Protein AF-A0A327ZLL5-F1 (afdb_monomer)

Organism: NCBI:txid1287878

pLDDT: mean 76.09, std 12.09, range [40.59, 91.31]

InterPro domains:
  IPR010310 Type VII secretion system ESAT-6-like [PF06013] (3-81)
  IPR036689 ESAT-6-like superfamily [SSF140453] (2-90)

Radius of gyration: 28.02 Å; Cα contacts (8 Å, |Δi|>4): 17; chains: 1; bounding box: 64×17×91 Å

Secondary structure (DSSP, 8-state):
--HHHHHHHHHHHHHHHHHHHHHHHHHHHHHHHHHHHHHTT--SHHHHHHHHHHHHHHHHHHHHHHHHHHHHHHHHHHHHHHHHHHHHHHHHHHHHHHS-PPPPPP---

Nearest PDB structures (foldseek):
  4lws-assembly3_A  TM=8.161E-01  e=1.154E-02  Thermomonospora curvata DSM 43183
  3fav-assembly2_C  TM=7.936E-01  e=1.506E-02  Mycobacterium tuberculosis H37Rv
  4j11-assembly1_B  TM=9.028E-01  e=5.691E-02  Bacillus anthracis str. Sterne
  8qbw-assembly1_A  TM=3.851E-01  e=8.905E+00  Nostoc punctiforme

Structure (mmCIF, N/CA/C/O backbone):
data_AF-A0A327ZLL5-F1
#
_entry.id   AF-A0A327ZLL5-F1
#
loop_
_atom_site.group_PDB
_atom_site.id
_atom_site.type_symbol
_atom_site.label_atom_id
_atom_site.label_alt_id
_atom_site.label_comp_id
_atom_site.label_asym_id
_atom_site.label_entity_id
_atom_site.label_seq_id
_atom_site.pdbx_PDB_ins_code
_atom_site.Cartn_x
_atom_site.Cartn_y
_atom_site.Cartn_z
_ato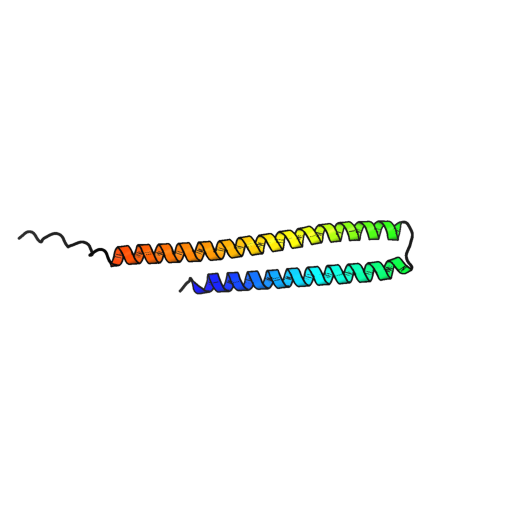m_site.occupancy
_atom_site.B_iso_or_equiv
_atom_site.auth_seq_id
_atom_site.auth_comp_id
_atom_site.auth_asym_id
_atom_site.auth_atom_id
_atom_site.pdbx_PDB_model_num
ATOM 1 N N . MET A 1 1 ? 26.865 4.330 -23.233 1.00 40.59 1 MET A N 1
ATOM 2 C CA . MET A 1 1 ? 26.768 4.095 -21.776 1.00 40.59 1 MET A CA 1
ATOM 3 C C . MET A 1 1 ? 25.453 4.696 -21.285 1.00 40.59 1 MET A C 1
ATOM 5 O O . MET A 1 1 ? 25.446 5.794 -20.755 1.00 40.59 1 MET A O 1
ATOM 9 N N . ALA A 1 2 ? 24.334 4.038 -21.592 1.00 48.16 2 ALA A N 1
ATOM 10 C CA . ALA A 1 2 ? 22.981 4.494 -21.230 1.00 48.16 2 ALA A CA 1
ATOM 11 C C . ALA A 1 2 ? 22.059 3.328 -20.816 1.00 48.16 2 ALA A C 1
ATOM 13 O O . ALA A 1 2 ? 21.065 3.554 -20.140 1.00 48.16 2 ALA A O 1
ATOM 14 N N . ILE A 1 3 ? 22.438 2.091 -21.163 1.00 51.16 3 ILE A N 1
ATOM 15 C CA . ILE A 1 3 ? 21.672 0.863 -20.910 1.00 51.16 3 ILE A CA 1
ATOM 16 C C . ILE A 1 3 ? 21.579 0.547 -19.402 1.00 51.16 3 ILE A C 1
ATOM 18 O O . ILE A 1 3 ? 20.507 0.235 -18.894 1.00 51.16 3 ILE A O 1
ATOM 22 N N . ASP A 1 4 ? 22.666 0.749 -18.650 1.00 55.44 4 ASP A N 1
ATOM 23 C CA . ASP A 1 4 ? 22.744 0.383 -17.223 1.00 55.44 4 ASP A CA 1
ATOM 24 C C . ASP A 1 4 ? 21.843 1.236 -16.304 1.00 55.44 4 ASP A C 1
ATOM 26 O O . ASP A 1 4 ? 21.307 0.769 -15.299 1.00 55.44 4 ASP A O 1
ATOM 30 N N . VAL A 1 5 ? 21.620 2.505 -16.664 1.00 53.91 5 VAL A N 1
ATOM 31 C CA . VAL A 1 5 ? 20.834 3.434 -15.832 1.00 53.91 5 VAL A CA 1
ATOM 32 C C . VAL A 1 5 ? 19.351 3.055 -15.834 1.00 53.91 5 VAL A C 1
ATOM 34 O O . VAL A 1 5 ? 18.677 3.207 -14.815 1.00 53.91 5 VAL A O 1
ATOM 37 N N . ASN A 1 6 ? 18.839 2.520 -16.947 1.00 64.44 6 ASN A N 1
ATOM 38 C CA . ASN A 1 6 ? 17.426 2.160 -17.084 1.00 64.44 6 ASN A CA 1
ATOM 39 C C . ASN A 1 6 ? 17.083 0.878 -16.306 1.00 64.44 6 ASN A C 1
ATOM 41 O O . ASN A 1 6 ? 16.052 0.825 -15.631 1.00 64.44 6 ASN A O 1
ATOM 45 N N . ALA A 1 7 ? 17.971 -0.121 -16.330 1.00 67.88 7 ALA A N 1
ATOM 46 C CA . ALA A 1 7 ? 17.812 -1.359 -15.566 1.00 67.88 7 ALA A CA 1
ATOM 47 C C . ALA A 1 7 ? 17.892 -1.112 -14.049 1.00 67.88 7 ALA A C 1
ATOM 49 O O . ALA A 1 7 ? 17.048 -1.597 -13.286 1.00 67.88 7 ALA A O 1
ATOM 50 N N . GLN A 1 8 ? 18.852 -0.288 -13.612 1.00 73.75 8 GLN A N 1
ATOM 51 C CA . GLN A 1 8 ? 18.982 0.090 -12.205 1.00 73.75 8 GLN A CA 1
ATOM 52 C C . GLN A 1 8 ? 17.762 0.884 -11.720 1.00 73.75 8 GLN A C 1
ATOM 54 O O . GLN A 1 8 ? 17.166 0.535 -10.705 1.00 73.75 8 GLN A O 1
ATOM 59 N N . THR A 1 9 ? 17.319 1.887 -12.488 1.00 75.50 9 THR A N 1
ATOM 60 C CA . THR A 1 9 ? 16.132 2.692 -12.143 1.00 75.50 9 THR A CA 1
ATOM 61 C C . THR A 1 9 ? 14.869 1.831 -12.053 1.00 75.50 9 THR A C 1
ATOM 63 O O . THR A 1 9 ? 14.053 2.014 -11.151 1.00 75.50 9 THR A O 1
ATOM 66 N N . THR A 1 10 ? 14.714 0.856 -12.954 1.00 72.38 10 THR A N 1
ATOM 67 C CA . THR A 1 10 ? 13.585 -0.089 -12.939 1.00 72.38 10 THR A CA 1
ATOM 68 C C . THR A 1 10 ? 13.600 -0.955 -11.681 1.00 72.38 10 THR A C 1
ATOM 70 O O . THR A 1 10 ? 12.576 -1.101 -11.012 1.00 72.38 10 THR A O 1
ATOM 73 N N . THR A 1 11 ? 14.772 -1.479 -11.317 1.00 79.25 11 THR A N 1
ATOM 74 C CA . THR A 1 11 ? 14.967 -2.284 -10.104 1.00 79.25 11 THR A CA 1
ATOM 75 C C . THR A 1 11 ? 14.672 -1.477 -8.839 1.00 79.25 11 THR A C 1
ATOM 77 O O . THR A 1 11 ? 13.959 -1.949 -7.951 1.00 79.25 11 THR A O 1
ATOM 80 N N . ASP A 1 12 ? 15.156 -0.237 -8.768 1.00 79.06 12 ASP A N 1
ATOM 81 C CA . ASP A 1 12 ? 14.921 0.656 -7.633 1.00 79.06 12 ASP A CA 1
ATOM 82 C C . ASP A 1 12 ? 13.432 0.990 -7.474 1.00 79.06 12 ASP A C 1
ATOM 84 O O . ASP A 1 12 ? 12.906 0.950 -6.358 1.00 79.06 12 ASP A O 1
ATOM 88 N N . LEU A 1 13 ? 12.713 1.229 -8.580 1.00 77.62 13 LEU A N 1
ATOM 89 C CA . LEU A 1 13 ? 11.265 1.444 -8.536 1.00 77.62 13 LEU A CA 1
ATOM 90 C C . LEU A 1 13 ? 10.512 0.189 -8.069 1.00 77.62 13 LEU A C 1
ATOM 92 O O . LEU A 1 13 ? 9.608 0.293 -7.239 1.00 77.62 13 LEU A O 1
ATOM 96 N N . MET A 1 14 ? 10.887 -1.001 -8.555 1.00 78.56 14 MET A N 1
ATOM 97 C CA . MET A 1 14 ? 10.281 -2.261 -8.105 1.00 78.56 14 MET A CA 1
ATOM 98 C C . MET A 1 14 ? 10.474 -2.468 -6.598 1.00 78.56 14 MET A C 1
ATOM 100 O O . MET A 1 14 ? 9.520 -2.809 -5.896 1.00 78.56 14 MET A O 1
ATOM 104 N N . ASN A 1 15 ? 11.674 -2.205 -6.077 1.00 80.69 15 ASN A N 1
ATOM 105 C CA . ASN A 1 15 ? 11.966 -2.295 -4.644 1.00 80.69 15 ASN A CA 1
ATOM 106 C C . ASN A 1 15 ? 11.161 -1.276 -3.822 1.00 80.69 15 ASN A C 1
ATOM 108 O O . ASN A 1 15 ? 10.633 -1.612 -2.754 1.00 80.69 15 ASN A O 1
ATOM 112 N N . ALA A 1 16 ? 11.012 -0.049 -4.329 1.00 81.81 16 ALA A N 1
ATOM 113 C CA . ALA A 1 16 ? 10.179 0.975 -3.707 1.00 81.81 16 ALA A CA 1
ATOM 114 C C . ALA A 1 16 ? 8.704 0.543 -3.646 1.00 81.81 16 ALA A C 1
ATOM 116 O O . ALA A 1 16 ? 8.058 0.703 -2.609 1.00 81.81 16 ALA A O 1
ATOM 117 N N . PHE A 1 17 ? 8.175 -0.080 -4.704 1.00 79.62 17 PHE A N 1
ATOM 118 C CA . PHE A 1 17 ? 6.804 -0.596 -4.709 1.00 79.62 17 PHE A CA 1
ATOM 119 C C . PHE A 1 17 ? 6.591 -1.765 -3.749 1.00 79.62 17 PHE A C 1
ATOM 121 O O . PHE A 1 17 ? 5.575 -1.801 -3.050 1.00 79.62 17 PHE A O 1
ATOM 128 N N . VAL A 1 18 ? 7.545 -2.695 -3.663 1.00 81.19 18 VAL A N 1
ATOM 129 C CA . VAL A 1 18 ? 7.499 -3.790 -2.681 1.00 81.19 18 VAL A CA 1
ATOM 130 C C . VAL A 1 18 ? 7.473 -3.231 -1.258 1.00 81.19 18 VAL A C 1
ATOM 132 O O . VAL A 1 18 ? 6.645 -3.651 -0.445 1.00 81.19 18 VAL A O 1
ATOM 135 N N . THR A 1 19 ? 8.318 -2.239 -0.978 1.00 85.94 19 THR A N 1
ATOM 136 C CA . THR A 1 19 ? 8.362 -1.553 0.320 1.00 85.94 19 THR A CA 1
ATOM 137 C C . THR A 1 19 ? 7.028 -0.877 0.627 1.00 85.94 19 THR A C 1
ATOM 139 O O . THR A 1 19 ? 6.416 -1.171 1.653 1.00 85.94 19 THR A O 1
ATOM 142 N N . ALA A 1 20 ? 6.508 -0.070 -0.301 1.00 81.88 20 ALA A N 1
ATOM 143 C CA . ALA A 1 20 ? 5.231 0.618 -0.137 1.00 81.88 20 ALA A CA 1
ATOM 144 C C . ALA A 1 20 ? 4.070 -0.361 0.100 1.00 81.88 20 ALA A C 1
ATOM 146 O O . ALA A 1 20 ? 3.188 -0.109 0.923 1.00 81.88 20 ALA A O 1
ATOM 147 N N . ARG A 1 21 ? 4.053 -1.509 -0.584 1.00 80.88 21 ARG A N 1
ATOM 148 C CA . ARG A 1 21 ? 3.041 -2.552 -0.368 1.00 80.88 21 ARG A CA 1
ATOM 149 C C . ARG A 1 21 ? 3.138 -3.151 1.037 1.00 80.88 21 ARG A C 1
ATOM 151 O O . ARG A 1 21 ? 2.108 -3.306 1.695 1.00 80.88 21 ARG A O 1
ATOM 158 N N . SER A 1 22 ? 4.351 -3.458 1.492 1.00 84.12 22 SER A N 1
ATOM 159 C CA . SER A 1 22 ? 4.607 -3.984 2.838 1.00 84.12 22 SER A CA 1
ATOM 160 C C . SER A 1 22 ? 4.165 -2.997 3.923 1.00 84.12 22 SER A C 1
ATOM 162 O O . SER A 1 22 ? 3.440 -3.368 4.846 1.00 84.12 22 SER A O 1
ATOM 164 N N . GLU A 1 23 ? 4.522 -1.721 3.782 1.00 86.06 23 GLU A N 1
ATOM 165 C CA . GLU A 1 23 ? 4.128 -0.656 4.713 1.00 86.06 23 GLU A CA 1
ATOM 166 C C . GLU A 1 23 ? 2.608 -0.482 4.778 1.00 86.06 23 GLU A C 1
ATOM 168 O O . GLU A 1 23 ? 2.033 -0.417 5.865 1.00 86.06 23 GLU A O 1
ATOM 173 N N . ASN A 1 24 ? 1.930 -0.494 3.627 1.00 83.69 24 ASN A N 1
ATOM 174 C CA . ASN A 1 24 ? 0.470 -0.430 3.570 1.00 83.69 24 ASN A CA 1
ATOM 175 C C . ASN A 1 24 ? -0.189 -1.626 4.276 1.00 83.69 24 ASN A C 1
ATOM 177 O O . ASN A 1 24 ? -1.189 -1.464 4.975 1.00 83.69 24 ASN A O 1
ATOM 181 N N . GLN A 1 25 ? 0.367 -2.831 4.137 1.00 84.19 25 GLN A N 1
ATOM 182 C CA . GLN A 1 25 ? -0.149 -4.021 4.817 1.00 84.19 25 GLN A CA 1
ATOM 183 C C . GLN A 1 25 ? 0.079 -3.973 6.337 1.00 84.19 25 GLN A C 1
ATOM 185 O O . GLN A 1 25 ? -0.799 -4.368 7.116 1.00 84.19 25 GLN A O 1
ATOM 190 N N . ALA A 1 26 ? 1.220 -3.436 6.773 1.00 88.19 26 ALA A N 1
ATOM 191 C CA . ALA A 1 26 ? 1.494 -3.186 8.184 1.00 88.19 26 ALA A CA 1
ATOM 192 C C . ALA A 1 26 ? 0.516 -2.152 8.767 1.00 88.19 26 ALA A C 1
ATOM 194 O O . ALA A 1 26 ? -0.068 -2.389 9.827 1.00 88.19 26 ALA A O 1
ATOM 195 N N . ALA A 1 27 ? 0.261 -1.056 8.047 1.00 83.31 27 ALA A N 1
ATOM 196 C CA . ALA A 1 27 ? -0.710 -0.038 8.439 1.00 83.31 27 ALA A CA 1
ATOM 197 C C . ALA A 1 27 ? -2.134 -0.610 8.544 1.00 83.31 27 ALA A C 1
ATOM 199 O O . ALA A 1 27 ? -2.816 -0.363 9.539 1.00 83.31 27 ALA A O 1
ATOM 200 N N . ALA A 1 28 ? -2.565 -1.434 7.581 1.00 83.50 28 ALA A N 1
ATOM 201 C CA . ALA A 1 28 ? -3.855 -2.133 7.630 1.00 83.50 28 ALA A CA 1
ATOM 202 C C . ALA A 1 28 ? -4.010 -2.964 8.909 1.00 83.50 28 ALA A C 1
ATOM 204 O O . ALA A 1 28 ? -5.024 -2.882 9.605 1.00 83.50 28 ALA A O 1
ATOM 205 N N . SER A 1 29 ? -2.973 -3.737 9.234 1.00 88.44 29 SER A N 1
ATOM 206 C CA . SER A 1 29 ? -2.954 -4.609 10.408 1.00 88.44 29 SER A CA 1
ATOM 207 C C . SER A 1 29 ? -2.992 -3.798 11.705 1.00 88.44 29 SER A C 1
ATOM 209 O O . SER A 1 29 ? -3.766 -4.108 12.610 1.00 88.44 29 SER A O 1
ATOM 211 N N . ALA A 1 30 ? -2.213 -2.715 11.780 1.00 88.69 30 ALA A N 1
ATOM 212 C CA . ALA A 1 30 ? -2.202 -1.810 12.924 1.00 88.69 30 ALA A CA 1
ATOM 213 C C . ALA A 1 30 ? -3.571 -1.153 13.144 1.00 88.69 30 ALA A C 1
ATOM 215 O O . ALA A 1 30 ? -4.075 -1.152 14.268 1.00 88.69 30 ALA A O 1
ATOM 216 N N . VAL A 1 31 ? -4.207 -0.661 12.075 1.00 87.69 31 VAL A N 1
ATOM 217 C CA . VAL A 1 31 ? -5.551 -0.077 12.147 1.00 87.69 31 VAL A CA 1
ATOM 218 C C . VAL A 1 31 ? -6.563 -1.121 12.596 1.00 87.69 31 VAL A C 1
ATOM 220 O O . VAL A 1 31 ? -7.319 -0.846 13.522 1.00 87.69 31 VAL A O 1
ATOM 223 N N . SER A 1 32 ? -6.558 -2.331 12.032 1.00 87.44 32 SER A N 1
ATOM 224 C CA . SER A 1 32 ? -7.466 -3.409 12.451 1.00 87.44 32 SER A CA 1
ATOM 225 C C . SER A 1 32 ? -7.332 -3.734 13.946 1.00 87.44 32 SER A C 1
ATOM 227 O O . SER A 1 32 ? -8.330 -3.805 14.665 1.00 87.44 32 SER A O 1
ATOM 229 N N . ASN A 1 33 ? -6.100 -3.851 14.447 1.00 88.06 33 ASN A N 1
ATOM 230 C CA . ASN A 1 33 ? -5.828 -4.144 15.857 1.00 88.06 33 ASN A CA 1
ATOM 231 C C . ASN A 1 33 ? -6.258 -3.000 16.788 1.00 88.06 33 ASN A C 1
ATOM 233 O O . ASN A 1 33 ? -6.889 -3.237 17.825 1.00 88.06 33 ASN A O 1
ATOM 237 N N . ALA A 1 34 ? -5.954 -1.755 16.410 1.00 86.50 34 ALA A N 1
ATOM 238 C CA . ALA A 1 34 ? -6.368 -0.567 17.153 1.00 86.50 34 ALA A CA 1
ATOM 239 C C . ALA A 1 34 ? -7.897 -0.450 17.196 1.00 86.50 34 ALA A C 1
ATOM 241 O O . ALA A 1 34 ? -8.472 -0.174 18.244 1.00 86.50 34 ALA A O 1
ATOM 242 N N . THR A 1 35 ? -8.553 -0.745 16.075 1.00 85.94 35 THR A N 1
ATOM 243 C CA . THR A 1 35 ? -10.010 -0.737 15.925 1.00 85.94 35 THR A CA 1
ATOM 244 C C . THR A 1 35 ? -10.665 -1.764 16.837 1.00 85.94 35 THR A C 1
ATOM 246 O O . THR A 1 35 ? -11.562 -1.419 17.604 1.00 85.94 35 THR A O 1
ATOM 249 N N . SER A 1 36 ? -10.172 -3.007 16.828 1.00 86.12 36 SER A N 1
ATOM 250 C CA . SER A 1 36 ? -10.665 -4.065 17.716 1.00 86.12 36 SER A CA 1
ATOM 251 C C . SER A 1 36 ? -10.513 -3.691 19.192 1.00 86.12 36 SER A C 1
ATOM 253 O O . SER A 1 36 ? -11.414 -3.948 19.988 1.00 86.12 36 SER A O 1
ATOM 255 N N . SER A 1 37 ? -9.393 -3.063 19.557 1.00 85.88 37 SER A N 1
ATOM 256 C CA . SER A 1 37 ? -9.153 -2.593 20.926 1.00 85.88 37 SER A CA 1
ATOM 257 C C . SER A 1 37 ? -10.114 -1.467 21.317 1.00 85.88 37 SER A C 1
ATOM 259 O O . SER A 1 37 ? -10.660 -1.479 22.418 1.00 85.88 37 SER A O 1
ATOM 261 N N . LEU A 1 38 ? -10.371 -0.520 20.407 1.00 85.31 38 LEU A N 1
ATOM 262 C CA . LEU A 1 38 ? -11.282 0.603 20.645 1.00 85.31 38 LEU A CA 1
ATOM 263 C C . LEU A 1 38 ? -12.729 0.132 20.839 1.00 85.31 38 LEU A C 1
ATOM 265 O O . LEU A 1 38 ? -13.401 0.556 21.778 1.00 85.31 38 LEU A O 1
ATOM 269 N N . PHE A 1 39 ? -13.203 -0.781 19.989 1.00 87.81 39 PHE A N 1
ATOM 270 C CA . PHE A 1 39 ? -14.583 -1.273 20.035 1.00 87.81 39 PHE A CA 1
ATOM 271 C C . PHE A 1 39 ? -14.889 -2.189 21.223 1.00 87.81 39 PHE A C 1
ATOM 273 O O . PHE A 1 39 ? -16.059 -2.409 21.526 1.00 87.81 39 PHE A O 1
ATOM 280 N N . SER A 1 40 ? -13.877 -2.677 21.948 1.00 84.88 40 SER A N 1
ATOM 281 C CA . SER A 1 40 ? -14.087 -3.502 23.145 1.00 84.88 40 SER A CA 1
ATOM 282 C C . SER A 1 40 ? -14.833 -2.771 24.270 1.00 84.88 40 SER A C 1
ATOM 284 O O . SER A 1 40 ? -15.423 -3.429 25.124 1.00 84.88 40 SER A O 1
ATOM 286 N N . GLY A 1 41 ? -14.790 -1.437 24.304 1.00 84.62 41 GLY A N 1
ATOM 287 C CA . GLY A 1 41 ? -15.487 -0.626 25.311 1.00 84.62 41 GLY A CA 1
ATOM 288 C C . GLY A 1 41 ? -16.237 0.575 24.739 1.00 84.62 41 GLY A C 1
ATOM 289 O O . GLY A 1 41 ? -16.981 1.237 25.462 1.00 84.62 41 GLY A O 1
ATOM 290 N N . TRP A 1 42 ? -16.065 0.866 23.449 1.00 88.50 42 TRP A N 1
ATOM 291 C CA . TRP A 1 42 ? -16.696 1.995 22.782 1.00 88.50 42 TRP A CA 1
ATOM 292 C C . TRP A 1 42 ? -17.878 1.541 21.929 1.00 88.50 42 TRP A C 1
ATOM 294 O O . TRP A 1 42 ? -17.732 0.739 21.010 1.00 88.50 42 TRP A O 1
ATOM 304 N N . SER A 1 43 ? -19.062 2.076 22.223 1.00 88.88 43 SER A N 1
ATOM 305 C CA . SER A 1 43 ? -20.299 1.775 21.500 1.00 88.88 43 SER A CA 1
ATOM 306 C C . SER A 1 43 ? -21.145 3.035 21.288 1.00 88.88 43 SER A C 1
ATOM 308 O O . SER A 1 43 ? -20.858 4.102 21.835 1.00 88.88 43 SER A O 1
ATOM 310 N N . GLY A 1 44 ? -22.178 2.923 20.451 1.00 91.31 44 GLY A N 1
ATOM 311 C CA . GLY A 1 44 ? -23.080 4.021 20.097 1.00 91.31 44 GLY A CA 1
ATOM 312 C C . GLY A 1 44 ? -22.850 4.573 18.689 1.00 91.31 44 GLY A C 1
ATOM 313 O O . GLY A 1 44 ? -22.042 4.062 17.916 1.00 91.31 44 GLY A O 1
ATOM 314 N N . ASN A 1 45 ? -23.586 5.632 18.340 1.00 91.00 45 ASN A N 1
ATOM 315 C CA . ASN A 1 45 ? -23.629 6.167 16.973 1.00 91.00 45 ASN A CA 1
ATOM 316 C C . ASN A 1 45 ? -22.256 6.648 16.457 1.00 91.00 45 ASN A C 1
ATOM 318 O O . ASN A 1 45 ? -21.910 6.455 15.292 1.00 91.00 45 ASN A O 1
ATOM 322 N N . ALA A 1 46 ? -21.440 7.231 17.341 1.00 87.81 46 ALA A N 1
ATOM 323 C CA . ALA A 1 46 ? -20.081 7.652 17.003 1.00 87.81 46 ALA A CA 1
ATOM 324 C C . ALA A 1 46 ? -19.181 6.453 16.658 1.00 87.81 46 ALA A C 1
ATOM 326 O O . ALA A 1 46 ? -18.463 6.488 15.661 1.00 87.81 46 ALA A O 1
ATOM 327 N N . ALA A 1 47 ? -19.287 5.372 17.436 1.00 89.00 47 ALA A N 1
ATOM 328 C CA . ALA A 1 47 ? -18.553 4.136 17.205 1.00 89.00 47 ALA A CA 1
ATOM 329 C C . ALA A 1 47 ? -18.964 3.504 15.858 1.00 89.00 47 ALA A C 1
ATOM 331 O O . ALA A 1 47 ? -18.109 3.143 15.053 1.00 89.00 47 ALA A O 1
ATOM 332 N N . ALA A 1 48 ? -20.265 3.469 15.549 1.00 88.62 48 ALA A N 1
ATOM 333 C CA . ALA A 1 48 ? -20.768 2.990 14.258 1.00 88.62 48 ALA A CA 1
ATOM 334 C C . ALA A 1 48 ? -20.254 3.830 13.073 1.00 88.62 48 ALA A C 1
ATOM 336 O O . ALA A 1 48 ? -19.789 3.286 12.073 1.00 88.62 48 ALA A O 1
ATOM 337 N N . THR A 1 49 ? -20.277 5.161 13.201 1.00 90.69 49 THR A N 1
ATOM 338 C CA . THR A 1 49 ? -19.763 6.080 12.170 1.00 90.69 49 THR A CA 1
ATOM 339 C C . THR A 1 49 ? -18.274 5.854 11.917 1.00 90.69 49 THR A C 1
ATOM 341 O O . THR A 1 49 ? -17.840 5.786 10.767 1.00 90.69 49 THR A O 1
ATOM 344 N N . PHE A 1 50 ? -17.492 5.682 12.982 1.00 89.12 50 PHE A N 1
ATOM 345 C CA . PHE A 1 50 ? -16.068 5.394 12.873 1.00 89.12 50 PHE A CA 1
ATOM 346 C C . PHE A 1 50 ? -15.798 4.026 12.233 1.00 89.12 50 PHE A C 1
ATOM 348 O O . PHE A 1 50 ? -14.945 3.922 11.357 1.00 89.12 50 PHE A O 1
ATOM 355 N N . GLY A 1 51 ? -16.566 2.991 12.589 1.00 87.75 51 GLY A N 1
ATOM 356 C CA . GLY A 1 51 ? -16.455 1.664 11.971 1.00 87.75 51 GLY A CA 1
ATOM 357 C C . GLY A 1 51 ? -16.728 1.688 10.464 1.00 87.75 51 GLY A C 1
ATOM 358 O O . GLY A 1 51 ? -15.995 1.074 9.685 1.00 87.75 51 GLY A O 1
ATOM 359 N N . ASN A 1 52 ? -17.720 2.474 10.038 1.00 89.75 52 ASN A N 1
ATOM 360 C CA . ASN A 1 52 ? -18.001 2.702 8.620 1.00 89.75 52 ASN A CA 1
ATOM 361 C C . ASN A 1 52 ? -16.840 3.421 7.917 1.00 89.75 52 ASN A C 1
ATOM 363 O O . ASN A 1 52 ? -16.457 3.029 6.816 1.00 89.75 52 ASN A O 1
ATOM 367 N N . ALA A 1 53 ? -16.256 4.442 8.552 1.00 88.56 53 ALA A N 1
ATOM 368 C CA . ALA A 1 53 ? -15.103 5.156 8.006 1.00 88.56 53 ALA A CA 1
ATOM 369 C C . ALA A 1 53 ? -13.877 4.239 7.857 1.00 88.56 53 ALA A C 1
ATOM 371 O O . ALA A 1 53 ? -13.185 4.304 6.842 1.00 88.56 53 ALA A O 1
ATOM 372 N N . ILE A 1 54 ? -13.638 3.340 8.817 1.00 88.38 54 ILE A N 1
ATOM 373 C CA . ILE A 1 54 ? -12.555 2.354 8.721 1.00 88.38 54 ILE A CA 1
ATOM 374 C C . ILE A 1 54 ? -12.799 1.351 7.599 1.00 88.38 54 ILE A C 1
ATOM 376 O O . ILE A 1 54 ? -11.864 1.054 6.862 1.00 88.38 54 ILE A O 1
ATOM 380 N N . SER A 1 55 ? -14.033 0.881 7.412 1.00 86.94 55 SER A N 1
ATOM 381 C CA . SER A 1 55 ? -14.353 -0.004 6.283 1.00 86.94 55 SER A CA 1
ATOM 382 C C . SER A 1 55 ? -14.087 0.682 4.938 1.00 86.94 55 SER A C 1
ATOM 384 O O . SER A 1 55 ? -13.408 0.120 4.084 1.00 86.94 55 SER A O 1
ATOM 386 N N . GLN A 1 56 ? -14.520 1.936 4.774 1.00 89.56 56 GLN A N 1
ATOM 387 C CA . GLN A 1 56 ? -14.244 2.718 3.560 1.00 89.56 56 GLN A CA 1
ATOM 388 C C . GLN A 1 56 ? -12.743 2.942 3.341 1.00 89.56 56 GLN A C 1
ATOM 390 O O . GLN A 1 56 ? -12.250 2.862 2.215 1.00 89.56 56 GLN A O 1
ATOM 395 N N . TRP A 1 57 ? -11.996 3.200 4.416 1.00 88.19 57 TRP A N 1
ATOM 396 C CA . TRP A 1 57 ? -10.544 3.326 4.349 1.00 88.19 57 TRP A CA 1
ATOM 397 C C . TRP A 1 57 ? -9.874 2.012 3.921 1.00 88.19 57 TRP A C 1
ATOM 399 O O . TRP A 1 57 ? -9.006 2.037 3.049 1.00 88.19 57 TRP A O 1
ATOM 409 N N . GLN A 1 58 ? -10.304 0.867 4.460 1.00 85.56 58 GLN A N 1
ATOM 410 C CA . GLN A 1 58 ? -9.798 -0.455 4.068 1.00 85.56 58 GLN A CA 1
ATOM 411 C C . GLN A 1 58 ? -10.080 -0.764 2.592 1.00 85.56 58 GLN A C 1
ATOM 413 O O . GLN A 1 58 ? -9.199 -1.259 1.890 1.00 85.56 58 GLN A O 1
ATOM 418 N N . GLU A 1 59 ? -11.268 -0.422 2.089 1.00 88.12 59 GLU A N 1
ATOM 419 C CA . GLU A 1 59 ? -11.586 -0.543 0.663 1.00 88.12 59 GLU A CA 1
ATOM 420 C C . GLU A 1 59 ? -10.682 0.341 -0.206 1.00 88.12 59 GLU A C 1
ATOM 422 O O . GLU A 1 59 ? -10.171 -0.107 -1.236 1.00 88.12 59 GLU A O 1
ATOM 427 N N . GLY A 1 60 ? -10.453 1.592 0.204 1.00 86.44 60 GLY A N 1
ATOM 428 C CA . GLY A 1 60 ? -9.533 2.502 -0.479 1.00 86.44 60 GLY A CA 1
ATOM 429 C C . GLY A 1 60 ? -8.104 1.958 -0.510 1.00 86.44 60 GLY A C 1
ATOM 430 O O . GLY A 1 60 ? -7.453 1.971 -1.556 1.00 86.44 60 GLY A O 1
ATOM 431 N N . LEU A 1 61 ? -7.643 1.402 0.608 1.00 84.19 61 LEU A N 1
ATOM 432 C CA . LEU A 1 61 ? -6.330 0.782 0.722 1.00 84.19 61 LEU A CA 1
ATOM 433 C C . LEU A 1 61 ? -6.180 -0.438 -0.196 1.00 84.19 61 LEU A C 1
ATOM 435 O O . LEU A 1 61 ? -5.160 -0.571 -0.870 1.00 84.19 61 LEU A O 1
ATOM 439 N N . ALA A 1 62 ? -7.205 -1.289 -0.289 1.00 83.06 62 ALA A N 1
ATOM 440 C CA . ALA A 1 62 ? -7.206 -2.429 -1.206 1.00 83.06 62 ALA A CA 1
ATOM 441 C C . ALA A 1 62 ? -7.065 -1.985 -2.674 1.00 83.06 62 ALA A C 1
ATOM 443 O O . ALA A 1 62 ? -6.353 -2.616 -3.456 1.00 83.06 62 ALA A O 1
ATOM 444 N N . ARG A 1 63 ? -7.679 -0.856 -3.058 1.00 87.12 63 ARG A N 1
ATOM 445 C CA . ARG A 1 63 ? -7.507 -0.276 -4.403 1.00 87.12 63 ARG A CA 1
ATOM 446 C C . ARG A 1 63 ? -6.073 0.183 -4.647 1.00 87.12 63 ARG A C 1
ATOM 448 O O . ARG A 1 63 ? -5.538 -0.088 -5.718 1.00 87.12 63 ARG A O 1
ATOM 455 N N . VAL A 1 64 ? -5.443 0.829 -3.664 1.00 83.31 64 VAL A N 1
ATOM 456 C CA . VAL A 1 64 ? -4.028 1.228 -3.747 1.00 83.31 64 VAL A CA 1
ATOM 457 C C . VAL A 1 64 ? -3.132 0.001 -3.902 1.00 83.31 64 VAL A C 1
ATOM 459 O O . VAL A 1 64 ? -2.274 -0.019 -4.777 1.00 83.31 64 VAL A O 1
ATOM 462 N N . GLN A 1 65 ? -3.364 -1.054 -3.119 1.00 81.69 65 GLN A N 1
ATOM 463 C CA . GLN A 1 65 ? -2.604 -2.303 -3.222 1.00 81.69 65 GLN A CA 1
ATOM 464 C C . GLN A 1 65 ? -2.744 -2.962 -4.601 1.00 81.69 65 GLN A C 1
ATOM 466 O O . GLN A 1 65 ? -1.744 -3.394 -5.170 1.00 81.69 65 GLN A O 1
ATOM 471 N N . ASN A 1 66 ? -3.954 -2.986 -5.167 1.00 83.25 66 ASN A N 1
ATOM 472 C CA . ASN A 1 66 ? -4.183 -3.498 -6.519 1.00 83.25 66 ASN A CA 1
ATOM 473 C C . ASN A 1 66 ? -3.480 -2.650 -7.589 1.00 83.25 66 ASN A C 1
ATOM 475 O O . ASN A 1 66 ? -2.868 -3.200 -8.501 1.00 83.25 66 ASN A O 1
ATOM 479 N N . ALA A 1 67 ? -3.520 -1.320 -7.466 1.00 81.38 67 ALA A N 1
ATOM 480 C CA . ALA A 1 67 ? -2.826 -0.423 -8.388 1.00 81.38 67 ALA A CA 1
ATOM 481 C C . ALA A 1 67 ? -1.299 -0.598 -8.320 1.00 81.38 67 ALA A C 1
ATOM 483 O O . ALA A 1 67 ? -0.642 -0.642 -9.358 1.00 81.38 67 ALA A O 1
ATOM 484 N N . LEU A 1 68 ? -0.741 -0.758 -7.115 1.00 81.31 68 LEU A N 1
ATOM 485 C CA . LEU A 1 68 ? 0.680 -1.053 -6.914 1.00 81.31 68 LEU A CA 1
ATOM 486 C C . LEU A 1 68 ? 1.081 -2.398 -7.540 1.00 81.31 68 LEU A C 1
ATOM 488 O O . LEU A 1 68 ? 2.146 -2.486 -8.144 1.00 81.31 68 LEU A O 1
ATOM 492 N N . GLY A 1 69 ? 0.224 -3.420 -7.446 1.00 79.00 69 GLY A N 1
ATOM 493 C CA . GLY A 1 69 ? 0.431 -4.697 -8.137 1.00 79.00 69 GLY A CA 1
ATOM 494 C C . GLY A 1 69 ? 0.461 -4.539 -9.659 1.00 79.00 69 GLY A C 1
ATOM 495 O O . GLY A 1 69 ? 1.404 -4.983 -10.303 1.00 79.00 69 GLY A O 1
ATOM 496 N N . GLY A 1 70 ? -0.508 -3.816 -10.228 1.00 79.50 70 GLY A N 1
ATOM 497 C CA . GLY A 1 70 ? -0.540 -3.554 -11.671 1.00 79.50 70 GLY A CA 1
ATOM 498 C C . GLY A 1 70 ? 0.662 -2.744 -12.172 1.00 79.50 70 GLY A C 1
ATOM 499 O O . GLY A 1 70 ? 1.174 -3.005 -13.257 1.00 79.50 70 GLY A O 1
ATOM 500 N N . LEU A 1 71 ? 1.156 -1.785 -11.382 1.00 78.06 71 LEU A N 1
ATOM 501 C CA . LEU A 1 71 ? 2.379 -1.044 -11.713 1.00 78.06 71 LEU A CA 1
ATOM 502 C C . LEU A 1 71 ? 3.612 -1.953 -11.742 1.00 78.06 71 LEU A C 1
ATOM 504 O O . LEU A 1 71 ? 4.439 -1.807 -12.638 1.00 78.06 71 LEU A O 1
ATOM 508 N N . GLN A 1 72 ? 3.719 -2.901 -10.808 1.00 74.81 72 GLN A N 1
ATOM 509 C C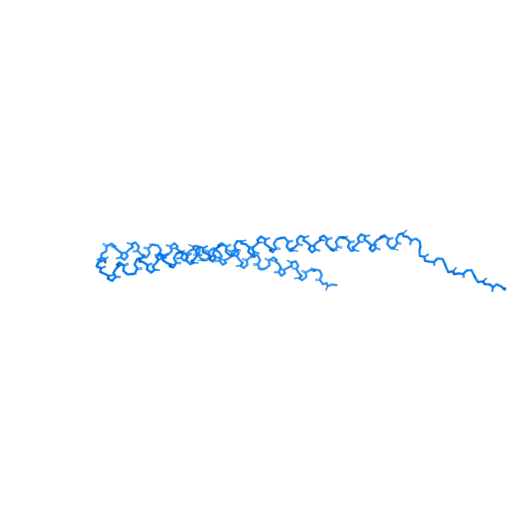A . GLN A 1 72 ? 4.809 -3.876 -10.789 1.00 74.81 72 GLN A CA 1
ATOM 510 C C . GLN A 1 72 ? 4.814 -4.747 -12.054 1.00 74.81 72 GLN A C 1
ATOM 512 O O . GLN A 1 72 ? 5.868 -4.914 -12.669 1.00 74.81 72 GLN A O 1
ATOM 517 N N . ASP A 1 73 ? 3.650 -5.254 -12.464 1.00 77.69 73 ASP A N 1
ATOM 518 C CA . ASP A 1 73 ? 3.519 -6.094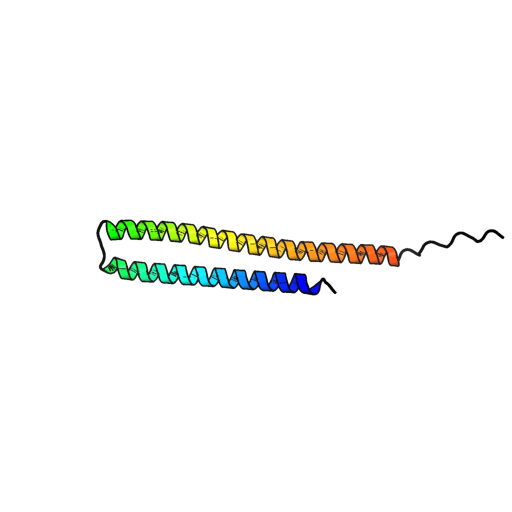 -13.660 1.00 77.69 73 ASP A CA 1
ATOM 519 C C . ASP A 1 73 ? 3.856 -5.312 -14.937 1.00 77.69 73 ASP A C 1
ATOM 521 O O . ASP A 1 73 ? 4.669 -5.762 -15.747 1.00 77.69 73 ASP A O 1
ATOM 525 N N . ASN A 1 74 ? 3.318 -4.095 -15.069 1.00 78.25 74 ASN A N 1
ATOM 526 C CA . ASN A 1 74 ? 3.599 -3.216 -16.206 1.00 78.25 74 ASN A CA 1
ATOM 527 C C . ASN A 1 74 ? 5.086 -2.847 -16.297 1.00 78.25 74 ASN A C 1
ATOM 529 O O . ASN A 1 74 ? 5.637 -2.750 -17.391 1.00 78.25 74 ASN A O 1
ATOM 533 N N . MET A 1 75 ? 5.758 -2.644 -15.161 1.00 73.38 75 MET A N 1
ATOM 534 C CA . MET A 1 75 ? 7.195 -2.369 -15.147 1.00 73.38 75 MET A CA 1
ATOM 535 C C . MET A 1 75 ? 8.035 -3.585 -15.519 1.00 73.38 75 MET A C 1
ATOM 537 O O . MET A 1 75 ? 9.013 -3.443 -16.251 1.00 73.38 75 MET A O 1
ATOM 541 N N . ALA A 1 76 ? 7.656 -4.775 -15.054 1.00 74.62 76 ALA A N 1
ATOM 542 C CA . ALA A 1 76 ? 8.324 -6.006 -15.456 1.00 74.62 76 ALA A CA 1
ATOM 543 C C . ALA A 1 76 ? 8.181 -6.246 -16.969 1.00 74.62 76 ALA A C 1
ATOM 545 O O . ALA A 1 76 ? 9.134 -6.665 -17.628 1.00 74.62 76 ALA A O 1
ATOM 546 N N . GLU A 1 77 ? 7.011 -5.947 -17.537 1.00 79.06 77 GLU A N 1
ATOM 547 C CA . GLU A 1 77 ? 6.774 -6.011 -18.979 1.00 79.06 77 GLU A CA 1
ATOM 548 C C . GLU A 1 77 ? 7.574 -4.952 -19.747 1.00 79.06 77 GLU A C 1
ATOM 550 O O 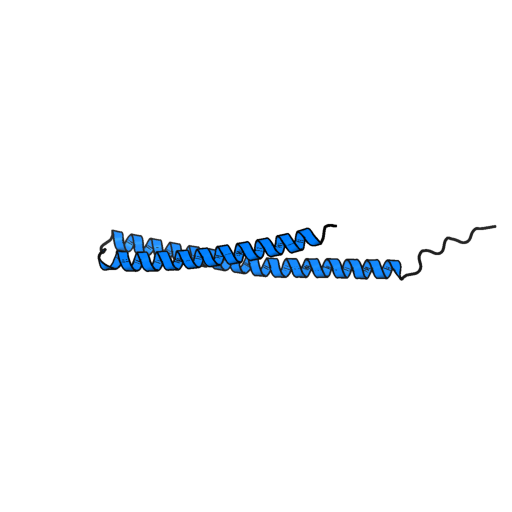. GLU A 1 77 ? 8.224 -5.280 -20.741 1.00 79.06 77 GLU A O 1
ATOM 555 N N . PHE A 1 78 ? 7.605 -3.710 -19.256 1.00 74.31 78 PHE A N 1
ATOM 556 C CA . PHE A 1 78 ? 8.399 -2.633 -19.847 1.00 74.31 78 PHE A CA 1
ATOM 557 C C . PHE A 1 78 ? 9.893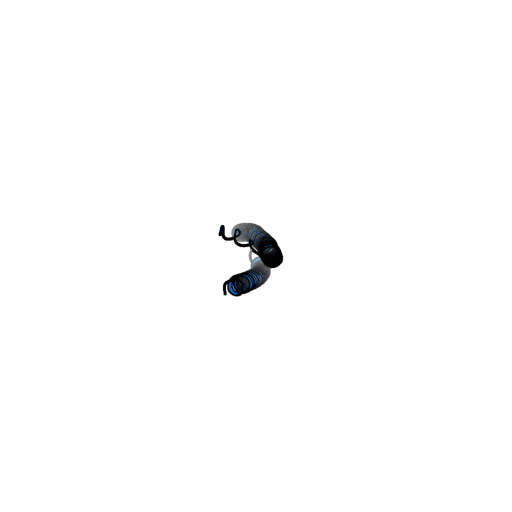 -2.981 -19.893 1.00 74.31 78 PHE A C 1
ATOM 559 O O . PHE A 1 78 ? 10.516 -2.835 -20.944 1.00 74.31 78 PHE A O 1
ATOM 566 N N . SER A 1 79 ? 10.450 -3.516 -18.799 1.00 71.38 79 SER A N 1
ATOM 567 C CA . SER A 1 79 ? 11.848 -3.972 -18.744 1.00 71.38 79 SER A CA 1
ATOM 568 C C . SER A 1 79 ? 12.143 -5.005 -19.831 1.00 71.38 79 SER A C 1
ATOM 570 O O . SER A 1 79 ? 13.074 -4.836 -20.615 1.00 71.38 79 SER A O 1
ATOM 572 N N . ARG A 1 80 ? 11.296 -6.039 -19.945 1.00 73.69 80 ARG A N 1
ATOM 573 C CA . ARG A 1 80 ? 11.440 -7.093 -20.963 1.00 73.69 80 ARG A CA 1
ATOM 574 C C . ARG A 1 80 ? 11.307 -6.556 -22.385 1.00 73.69 80 ARG A C 1
ATOM 576 O O . ARG A 1 80 ? 12.002 -7.021 -23.282 1.00 73.69 80 ARG A O 1
ATOM 583 N N . SER A 1 81 ? 10.397 -5.611 -22.620 1.00 72.50 81 SER A N 1
ATOM 584 C CA . SER A 1 81 ? 10.239 -4.988 -23.938 1.00 72.50 81 SER A CA 1
ATOM 585 C C . SER A 1 81 ? 11.486 -4.201 -24.336 1.00 72.50 81 SER A C 1
ATOM 587 O O . SER A 1 81 ? 11.871 -4.217 -25.506 1.00 72.50 81 SER A O 1
ATOM 589 N N . ASN A 1 82 ? 12.110 -3.518 -23.377 1.00 70.31 82 ASN A N 1
ATOM 590 C CA . ASN A 1 82 ? 13.309 -2.735 -23.631 1.00 70.31 82 ASN A CA 1
ATOM 591 C C . ASN A 1 82 ? 14.513 -3.645 -23.927 1.00 70.31 82 ASN A C 1
ATOM 593 O O . ASN A 1 82 ? 15.193 -3.419 -24.920 1.00 70.31 82 ASN A O 1
ATOM 597 N N . GLU A 1 83 ? 14.694 -4.728 -23.161 1.00 72.94 83 GLU A N 1
ATOM 598 C CA . GLU A 1 83 ? 15.710 -5.762 -23.433 1.00 72.94 83 GLU A CA 1
ATOM 599 C C . GLU A 1 83 ? 15.569 -6.348 -24.846 1.00 72.94 83 GLU A C 1
ATOM 601 O O . GLU A 1 83 ? 16.539 -6.406 -25.593 1.00 72.94 83 GLU A O 1
ATOM 606 N N . ARG A 1 84 ? 14.347 -6.713 -25.261 1.00 72.88 84 ARG A N 1
ATOM 607 C CA . ARG A 1 84 ? 14.103 -7.255 -26.611 1.00 72.88 84 ARG A CA 1
ATOM 608 C C . ARG A 1 84 ? 14.404 -6.245 -27.712 1.00 72.88 84 ARG A C 1
ATOM 610 O O . ARG A 1 84 ? 14.971 -6.614 -28.729 1.00 72.88 84 ARG A O 1
ATOM 617 N N . THR A 1 85 ? 14.044 -4.979 -27.506 1.00 70.00 85 THR A N 1
ATOM 618 C CA . THR A 1 85 ? 14.333 -3.914 -28.480 1.00 70.00 85 THR A CA 1
ATOM 619 C C . THR A 1 85 ? 15.839 -3.692 -28.621 1.00 70.00 85 THR A C 1
ATOM 621 O O . THR A 1 85 ? 16.330 -3.458 -29.724 1.00 70.00 85 THR A O 1
ATOM 624 N N . GLU A 1 86 ? 16.583 -3.772 -27.517 1.00 67.81 86 GLU A N 1
ATOM 625 C CA . GLU A 1 86 ? 18.043 -3.675 -27.527 1.00 67.81 86 GLU A CA 1
ATOM 626 C C . GLU A 1 86 ? 18.694 -4.887 -28.213 1.00 67.81 86 GLU A C 1
ATOM 628 O O . GLU A 1 86 ? 19.577 -4.695 -29.049 1.00 67.81 86 GLU A O 1
ATOM 633 N N . ASP A 1 87 ? 18.222 -6.107 -27.945 1.00 70.69 87 ASP A N 1
ATOM 634 C CA . ASP A 1 87 ? 18.684 -7.329 -28.620 1.00 70.69 87 ASP A CA 1
ATOM 635 C C . ASP A 1 87 ? 18.386 -7.313 -30.127 1.00 70.69 87 ASP A C 1
ATOM 637 O O . ASP A 1 87 ? 19.252 -7.665 -30.935 1.00 70.69 87 ASP A O 1
ATOM 641 N N . ASP A 1 88 ? 17.194 -6.865 -30.529 1.00 68.94 88 ASP A N 1
ATOM 642 C CA . ASP A 1 88 ? 16.815 -6.721 -31.937 1.00 68.94 88 ASP A CA 1
ATOM 643 C C . ASP A 1 88 ? 17.701 -5.670 -32.626 1.00 68.94 88 ASP A C 1
ATOM 645 O O . ASP A 1 88 ? 18.228 -5.914 -33.712 1.00 68.94 88 ASP A O 1
ATOM 649 N N . ALA A 1 89 ? 17.964 -4.534 -31.968 1.00 65.69 89 ALA A N 1
ATOM 650 C CA . ALA A 1 89 ? 18.856 -3.500 -32.491 1.00 65.69 89 ALA A CA 1
ATOM 651 C C . ALA A 1 89 ? 20.313 -3.982 -32.622 1.00 65.69 89 ALA A C 1
ATOM 653 O O . ALA A 1 89 ? 20.989 -3.642 -33.596 1.00 65.69 89 ALA A O 1
ATOM 654 N N . LEU A 1 90 ? 20.808 -4.784 -31.673 1.00 69.06 90 LEU A N 1
ATOM 655 C CA . LEU A 1 90 ? 22.134 -5.405 -31.749 1.00 69.06 90 LEU A CA 1
ATOM 656 C C . LEU A 1 90 ? 22.201 -6.463 -32.855 1.00 69.06 90 LEU A C 1
ATOM 658 O O . LEU A 1 90 ? 23.197 -6.529 -33.579 1.00 69.06 90 LEU A O 1
ATOM 662 N N . THR A 1 91 ? 21.142 -7.253 -33.021 1.00 69.00 91 THR A N 1
ATOM 663 C CA . THR A 1 91 ? 21.031 -8.267 -34.075 1.00 69.00 91 THR A CA 1
ATOM 664 C C . THR A 1 91 ? 21.017 -7.612 -35.453 1.00 69.00 91 THR A C 1
ATOM 666 O O . THR A 1 91 ? 21.821 -7.985 -36.311 1.00 69.00 91 THR A O 1
ATOM 669 N N . ASP A 1 92 ? 20.209 -6.571 -35.651 1.00 64.31 92 ASP A N 1
ATOM 670 C CA . ASP A 1 92 ? 20.195 -5.794 -36.889 1.00 64.31 92 ASP A CA 1
ATOM 671 C C . ASP A 1 92 ? 21.560 -5.149 -37.142 1.00 64.31 92 ASP A C 1
ATOM 673 O O . ASP A 1 92 ? 22.147 -5.352 -38.205 1.00 64.31 92 ASP A O 1
ATOM 677 N N . ALA A 1 93 ? 22.142 -4.452 -36.164 1.00 60.28 93 ALA A N 1
ATOM 678 C CA . ALA A 1 93 ? 23.469 -3.853 -36.313 1.00 60.28 93 ALA A CA 1
ATOM 679 C C . ALA A 1 93 ? 24.548 -4.893 -36.677 1.00 60.28 93 ALA A C 1
ATOM 681 O O . ALA A 1 93 ? 25.420 -4.624 -37.508 1.00 60.28 93 ALA A O 1
ATOM 682 N N . SER A 1 94 ? 24.473 -6.101 -36.112 1.00 62.69 94 SER A N 1
ATOM 683 C CA . SER A 1 94 ? 25.381 -7.200 -36.450 1.00 62.69 94 SER A CA 1
ATOM 684 C C . SER A 1 94 ? 25.174 -7.725 -37.879 1.00 62.69 94 SER A C 1
ATOM 686 O O .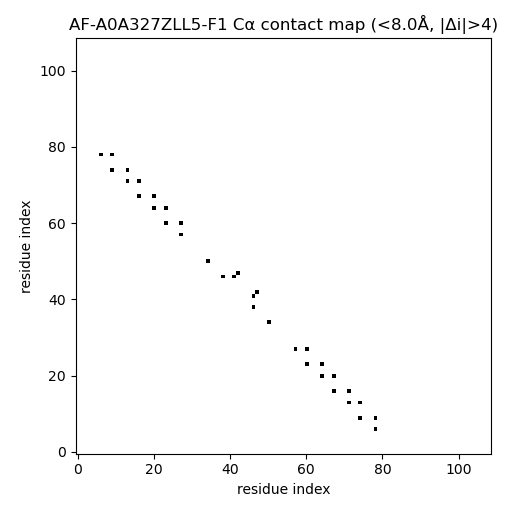 SER A 1 94 ? 26.149 -8.052 -38.555 1.00 62.69 94 SER A O 1
ATOM 688 N N . SER A 1 95 ? 23.938 -7.719 -38.387 1.00 62.31 95 SER A N 1
ATOM 689 C CA . SER A 1 95 ? 23.599 -8.051 -39.779 1.00 62.31 95 SER A CA 1
ATOM 690 C C . SER A 1 95 ? 24.170 -7.027 -40.772 1.00 62.31 95 SER A C 1
ATOM 692 O O . SER A 1 95 ? 24.760 -7.396 -41.792 1.00 62.31 95 SER A O 1
ATOM 694 N N . TRP A 1 96 ? 24.109 -5.734 -40.439 1.00 59.09 96 TRP A N 1
ATOM 695 C CA . TRP A 1 96 ? 24.734 -4.661 -41.228 1.00 59.09 96 TRP A CA 1
ATOM 696 C C . TRP A 1 96 ? 26.266 -4.743 -41.254 1.00 59.09 96 TRP A C 1
ATOM 698 O O . TRP A 1 96 ? 26.880 -4.404 -42.260 1.00 59.09 96 TRP A O 1
ATOM 708 N N . LEU A 1 97 ? 26.898 -5.204 -40.172 1.00 59.53 97 LEU A N 1
ATOM 709 C CA . LEU A 1 97 ? 28.355 -5.380 -40.106 1.00 59.53 97 LEU A CA 1
ATOM 710 C C . LEU A 1 97 ? 28.847 -6.656 -40.809 1.00 59.53 97 LEU A C 1
ATOM 712 O O . LEU A 1 97 ? 30.002 -6.710 -41.230 1.00 59.53 97 LEU A O 1
ATOM 716 N N . ASN A 1 98 ? 27.995 -7.678 -40.928 1.00 59.00 98 ASN A N 1
ATOM 717 C CA . ASN A 1 98 ? 28.339 -8.971 -41.529 1.00 59.00 98 ASN A CA 1
ATOM 718 C C . ASN A 1 98 ? 27.968 -9.061 -43.023 1.00 59.00 98 ASN A C 1
ATOM 720 O O . ASN A 1 98 ? 28.446 -9.936 -43.745 1.00 59.00 98 ASN A O 1
ATOM 724 N N . THR A 1 99 ? 27.150 -8.131 -43.520 1.00 55.62 99 THR A N 1
ATOM 725 C CA . THR A 1 99 ? 26.982 -7.911 -44.957 1.00 55.62 99 THR A CA 1
ATOM 726 C C . THR A 1 99 ? 28.147 -7.056 -45.447 1.00 55.62 99 THR A C 1
ATOM 728 O O . THR A 1 99 ? 28.394 -5.959 -44.959 1.00 55.62 99 THR A O 1
ATOM 731 N N . SER A 1 100 ? 28.937 -7.604 -46.369 1.00 55.16 100 SER A N 1
ATOM 732 C CA . SER A 1 100 ? 30.109 -6.951 -46.952 1.00 55.16 100 SER A CA 1
ATOM 733 C C . SER A 1 100 ? 29.778 -5.504 -47.329 1.00 55.16 100 SER A C 1
ATOM 735 O O . SER A 1 100 ? 28.865 -5.275 -48.122 1.00 55.16 100 SER A O 1
ATOM 737 N N . GLY A 1 101 ? 30.490 -4.541 -46.731 1.00 56.34 101 GLY A N 1
ATOM 738 C CA . GLY A 1 101 ? 30.269 -3.114 -46.970 1.00 56.34 101 GLY A CA 1
ATOM 739 C C . GLY A 1 101 ? 30.258 -2.766 -48.466 1.00 56.34 101 GLY A C 1
ATOM 740 O O . GLY A 1 101 ? 30.798 -3.527 -49.275 1.00 56.34 101 GLY A O 1
ATOM 741 N N . PRO A 1 102 ? 29.650 -1.629 -48.859 1.00 55.09 102 PRO A N 1
ATOM 742 C CA . PRO A 1 102 ? 29.469 -1.281 -50.263 1.00 55.09 102 PRO A CA 1
ATOM 743 C C . PRO A 1 102 ? 30.817 -1.327 -50.984 1.00 55.09 102 PRO A C 1
ATOM 745 O O . PRO A 1 102 ? 31.728 -0.564 -50.659 1.00 55.09 102 PRO A O 1
ATOM 748 N N . THR A 1 103 ? 30.957 -2.237 -51.952 1.00 60.75 103 THR A N 1
ATOM 749 C CA . THR A 1 103 ? 32.116 -2.263 -52.845 1.00 60.75 103 THR A CA 1
ATOM 750 C C . THR A 1 103 ? 32.217 -0.891 -53.507 1.00 60.75 103 THR A C 1
ATOM 752 O O . THR A 1 103 ? 31.250 -0.491 -54.167 1.00 60.75 103 THR A O 1
ATOM 755 N N . PRO A 1 104 ? 33.326 -0.146 -53.327 1.00 56.88 104 PRO A N 1
ATOM 756 C CA . PRO A 1 104 ? 33.474 1.160 -53.947 1.00 56.88 104 PRO A CA 1
ATOM 757 C C . PRO A 1 104 ? 33.303 1.010 -55.465 1.00 56.88 104 PRO A C 1
ATOM 759 O O . PRO A 1 104 ? 33.816 0.042 -56.037 1.00 56.88 104 PRO A O 1
ATOM 762 N N . PRO A 1 105 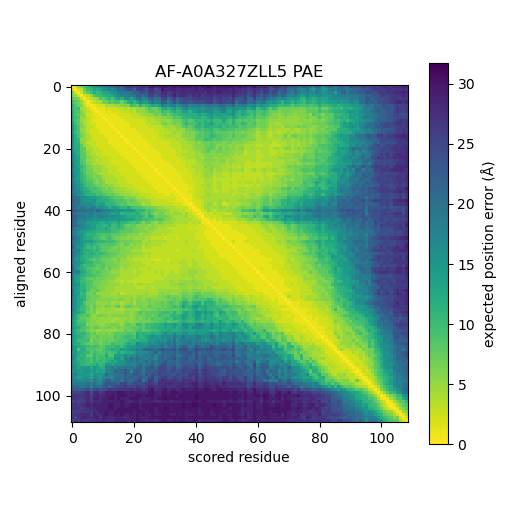? 32.550 1.912 -56.122 1.00 53.16 105 PRO A N 1
ATOM 763 C CA . PRO A 1 105 ? 32.313 1.813 -57.553 1.00 53.16 105 PRO A CA 1
ATOM 764 C C . PRO A 1 105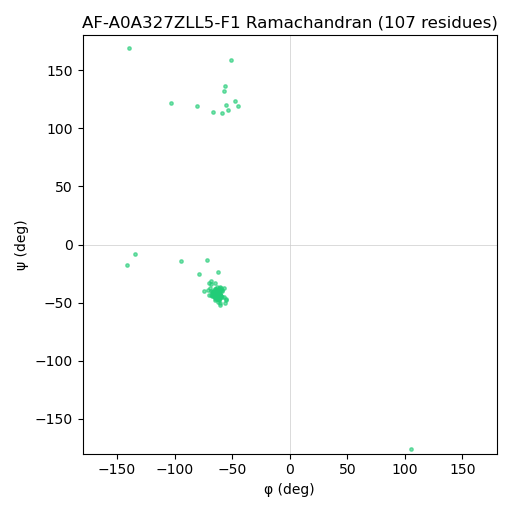 ? 33.658 1.809 -58.279 1.00 53.16 105 PRO A C 1
ATOM 766 O O . PRO A 1 105 ? 34.532 2.622 -57.973 1.00 53.16 105 PRO A O 1
ATOM 769 N N . ALA A 1 106 ? 33.821 0.859 -59.203 1.00 60.03 106 ALA A N 1
ATOM 770 C CA . ALA A 1 106 ? 35.036 0.686 -59.984 1.00 60.03 106 ALA A CA 1
ATOM 771 C C . ALA A 1 106 ? 35.496 2.038 -60.547 1.00 60.03 106 ALA A C 1
ATOM 773 O O . ALA A 1 106 ? 34.733 2.735 -61.219 1.00 60.03 106 ALA A O 1
ATOM 774 N N . SER A 1 107 ? 36.737 2.415 -60.234 1.00 58.47 107 SER A N 1
ATOM 775 C CA . SER A 1 107 ? 37.379 3.596 -60.796 1.00 58.47 107 SER A CA 1
ATOM 776 C C . SER A 1 107 ? 37.418 3.447 -62.314 1.00 58.47 107 SER A C 1
ATOM 778 O O . SER A 1 107 ? 38.098 2.556 -62.826 1.00 58.47 107 SER A O 1
ATOM 780 N N . TRP A 1 108 ? 36.680 4.299 -63.022 1.00 54.16 108 TRP A N 1
ATOM 781 C CA . TRP A 1 108 ? 36.804 4.417 -64.467 1.00 54.16 108 TRP A CA 1
ATOM 782 C C . TRP A 1 108 ? 38.192 4.983 -64.777 1.00 54.16 108 TRP A C 1
ATOM 784 O O . TRP A 1 108 ? 38.511 6.100 -64.370 1.00 54.16 108 TRP A O 1
ATOM 794 N N . THR A 1 109 ? 39.014 4.150 -65.416 1.00 57.38 109 THR A N 1
ATOM 795 C CA . THR A 1 109 ? 40.276 4.524 -66.068 1.00 57.38 109 THR A CA 1
ATOM 796 C C . THR A 1 109 ? 40.032 5.478 -67.221 1.00 57.38 109 THR A C 1
ATOM 798 O O . THR A 1 109 ? 39.069 5.203 -67.976 1.00 57.38 109 THR A O 1
#

Sequence (109 aa):
MAIDVNAQTTTDLMNAFVTARSENQAAASAVSNATSSLFSGWSGNAAATFGNAISQWQEGLARVQNALGGLQDNMAEFSRSNERTEDDALTDASSWLNTSGPTPPASWT

Foldseek 3Di:
DPLVVLVVVLVVVLVVLVVVLVVLVVVLVVCVVVLVVCVVPDDDDVNVVVVVVNVVVVVVSVVVNVVSVVVNVVSVVVNVVVVVVVVVVVVVVVVVVPPPPDDPPDDDD

Mean predicted aligned error: 12.53 Å

Solvent-accessible surface area (backbone atoms only — not comparable to full-atom values): 6235 Å² total; per-residue (Å²): 143,65,70,68,60,56,57,50,52,51,51,52,51,49,53,52,51,53,49,54,49,50,52,51,53,51,49,52,51,51,50,52,53,51,48,56,60,50,54,73,81,46,7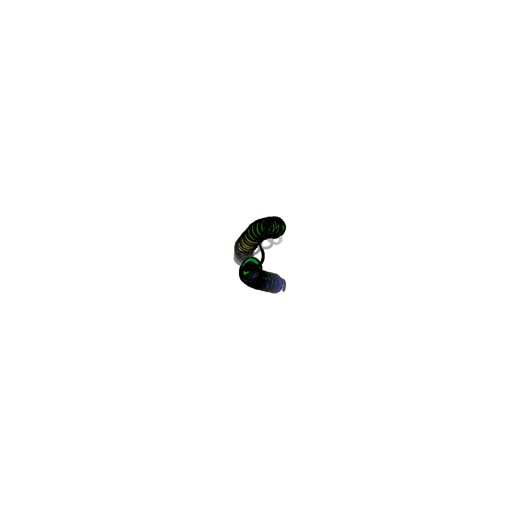3,58,72,69,44,53,54,50,53,52,52,51,51,55,49,52,55,53,48,51,52,51,50,51,52,54,50,51,51,49,52,54,49,55,50,49,53,53,52,50,54,50,51,51,51,52,52,51,51,51,54,49,51,62,70,70,44,80,70,84,76,75,77,79,80,84,124